Protein AF-A0AA35RK08-F1 (afdb_monomer_lite)

Secondary structure (DSSP, 8-state):
---THHHHHHHT-----PPPHHHHHT-S-S-HHHHHHHHHH-HHHHHHHHHHTS--SS--S-SS-S--TTS---TT----------

InterPro domains:
  IPR032387 Acetyl-coenzyme A synthetase, N-terminal domain [PF16177] (32-64)
  IPR042099 ANL, N-terminal domain [G3DSA:3.40.50.12780] (21-79)

Structure (mmCIF, N/CA/C/O backbone):
data_AF-A0AA35RK08-F1
#
_entry.id   AF-A0AA35RK08-F1
#
loop_
_atom_site.group_PDB
_atom_site.id
_atom_site.type_symbol
_atom_site.label_atom_id
_atom_site.label_alt_id
_atom_site.label_comp_id
_atom_site.label_asym_id
_atom_site.label_entity_id
_atom_site.label_seq_id
_atom_site.pdbx_PDB_ins_code
_atom_site.Cartn_x
_atom_site.Cartn_y
_atom_site.Cartn_z
_atom_site.occupancy
_atom_site.B_iso_or_equiv
_atom_site.auth_seq_id
_atom_site.auth_comp_id
_atom_site.auth_asym_id
_atom_site.auth_atom_id
_atom_site.pdbx_PDB_model_num
ATOM 1 N N . MET A 1 1 ? 10.096 -14.547 37.152 1.00 46.03 1 MET A N 1
ATOM 2 C CA . MET A 1 1 ? 9.076 -15.564 36.819 1.00 46.03 1 MET A CA 1
ATOM 3 C C . MET A 1 1 ? 7.896 -14.833 36.207 1.00 46.03 1 MET A C 1
ATOM 5 O O . MET A 1 1 ? 7.294 -14.026 36.900 1.00 46.03 1 MET A O 1
ATOM 9 N N . VAL A 1 2 ? 7.628 -15.026 34.914 1.00 55.41 2 VAL A N 1
ATOM 10 C CA . VAL A 1 2 ? 6.408 -14.509 34.273 1.00 55.41 2 VAL A CA 1
ATOM 11 C C . VAL A 1 2 ? 5.297 -15.503 34.612 1.00 55.41 2 VAL A C 1
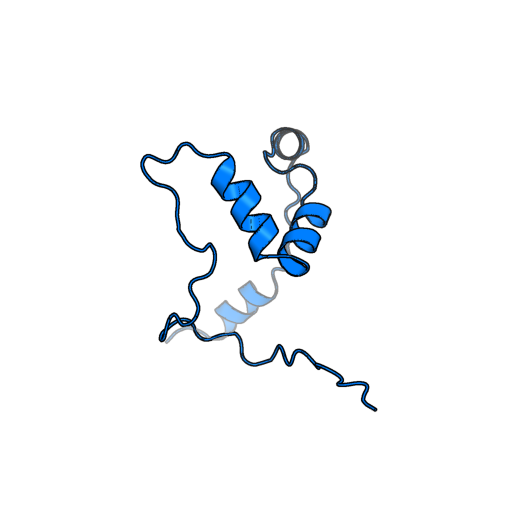ATOM 13 O O . VAL A 1 2 ? 5.465 -16.698 34.373 1.00 55.41 2 VAL A O 1
ATOM 16 N N . GLN A 1 3 ? 4.227 -15.046 35.265 1.00 56.16 3 GLN A N 1
ATOM 17 C CA . GLN A 1 3 ? 3.117 -15.919 35.654 1.00 56.16 3 GLN A CA 1
ATOM 18 C C . GLN A 1 3 ? 2.362 -16.372 34.402 1.00 56.16 3 GLN A C 1
ATOM 20 O O . GLN A 1 3 ? 1.809 -15.546 33.680 1.00 56.16 3 GLN A O 1
ATOM 25 N N . GLN A 1 4 ? 2.340 -17.683 34.156 1.00 60.22 4 GLN A N 1
ATOM 26 C CA . GLN A 1 4 ? 1.828 -18.274 32.916 1.00 60.22 4 GLN A CA 1
ATOM 27 C C . GLN A 1 4 ? 0.345 -17.959 32.638 1.00 60.22 4 GLN A C 1
ATOM 29 O O . GLN A 1 4 ? -0.026 -17.838 31.481 1.00 60.22 4 GLN A O 1
ATOM 34 N N . GLY A 1 5 ? -0.472 -17.695 33.665 1.00 60.78 5 GLY A N 1
ATOM 35 C CA . GLY A 1 5 ? -1.890 -17.339 33.488 1.00 60.78 5 GLY A CA 1
ATOM 36 C C . GLY A 1 5 ? -2.164 -15.926 32.953 1.00 60.78 5 GLY A C 1
ATOM 37 O O . GLY A 1 5 ? -3.287 -15.637 32.556 1.00 60.78 5 GLY A O 1
ATOM 38 N N . GLN A 1 6 ? -1.169 -15.033 32.927 1.00 61.06 6 GLN A N 1
ATOM 39 C CA . GLN A 1 6 ? -1.355 -13.664 32.424 1.00 61.06 6 GLN A CA 1
ATOM 40 C C . GLN A 1 6 ? -1.297 -13.591 30.888 1.00 61.06 6 GLN A C 1
ATOM 42 O O . GLN A 1 6 ? -1.858 -12.674 30.296 1.00 61.06 6 GLN A O 1
ATOM 47 N N . ILE A 1 7 ? -0.635 -14.559 30.244 1.00 65.06 7 ILE A N 1
ATOM 48 C CA . ILE A 1 7 ? -0.536 -14.647 28.779 1.00 65.06 7 ILE A CA 1
ATOM 49 C C . ILE A 1 7 ? -1.816 -15.267 28.200 1.00 65.06 7 ILE A C 1
ATOM 51 O O . ILE A 1 7 ? -2.325 -14.775 27.197 1.00 65.06 7 ILE A O 1
ATOM 55 N N . ASP A 1 8 ? -2.386 -16.274 28.874 1.00 64.50 8 ASP A N 1
ATOM 56 C CA . ASP A 1 8 ? -3.666 -16.897 28.502 1.00 64.50 8 ASP A CA 1
ATOM 57 C C . ASP A 1 8 ? -4.820 -15.890 28.398 1.00 64.50 8 ASP A C 1
ATOM 59 O O . ASP A 1 8 ? -5.668 -16.020 27.521 1.00 64.50 8 ASP A O 1
ATOM 63 N N . HIS A 1 9 ? -4.846 -14.861 29.251 1.00 65.62 9 HIS A N 1
ATOM 64 C CA . HIS A 1 9 ? -5.904 -13.850 29.214 1.00 65.62 9 HIS A CA 1
ATOM 65 C C . HIS A 1 9 ? -5.837 -12.969 27.954 1.00 65.62 9 HIS A C 1
ATOM 67 O O . HIS A 1 9 ? -6.871 -12.687 27.361 1.00 65.62 9 HIS A O 1
ATOM 73 N N . LEU A 1 10 ? -4.630 -12.612 27.496 1.00 68.31 10 LEU A N 1
ATOM 74 C CA . LEU A 1 10 ? -4.421 -11.815 26.277 1.00 68.31 10 LEU A CA 1
ATOM 75 C C . LEU A 1 10 ? -4.721 -12.615 24.999 1.00 68.31 10 LEU A C 1
ATOM 77 O O . LEU A 1 10 ? -5.144 -12.053 23.997 1.00 68.31 10 LEU A O 1
ATOM 81 N N . LEU A 1 11 ? -4.521 -13.936 25.029 1.00 70.69 11 LEU A N 1
ATOM 82 C CA . LEU A 1 11 ? -4.830 -14.838 23.910 1.00 70.69 11 LEU A CA 1
ATOM 83 C C . LEU A 1 11 ? -6.340 -15.041 23.691 1.00 70.69 11 LEU A C 1
ATOM 85 O O . LEU A 1 11 ? -6.738 -15.503 22.625 1.00 70.69 11 LEU A O 1
ATOM 89 N N . GLN A 1 12 ? -7.171 -14.719 24.686 1.00 69.50 12 GLN A N 1
ATOM 90 C CA . GLN A 1 12 ? -8.631 -14.867 24.630 1.00 69.50 12 GLN A CA 1
ATOM 91 C C . GLN A 1 12 ? -9.356 -13.593 24.175 1.00 69.50 12 GLN A C 1
ATOM 93 O O . GLN A 1 12 ? -10.553 -13.640 23.891 1.00 69.50 12 GLN A O 1
ATOM 98 N N . GLU A 1 13 ? -8.662 -12.457 24.089 1.00 69.69 13 GLU A N 1
ATOM 99 C CA . GLU A 1 13 ? -9.247 -11.206 23.614 1.00 69.69 13 GLU A CA 1
ATOM 100 C C . GLU A 1 13 ? -9.348 -11.209 22.080 1.00 69.69 13 GLU A C 1
ATOM 102 O O . GLU A 1 13 ? -8.448 -10.782 21.365 1.00 69.69 13 GLU A O 1
ATOM 107 N N . THR A 1 14 ? -10.479 -11.683 21.557 1.00 74.06 14 THR A N 1
ATOM 108 C CA . THR A 1 14 ? -10.805 -11.696 20.117 1.00 74.06 14 THR A CA 1
ATOM 109 C C . THR A 1 14 ? -11.591 -10.455 19.679 1.00 74.06 14 THR A C 1
ATOM 111 O O . THR A 1 14 ? -12.488 -10.540 18.841 1.00 74.06 14 THR A O 1
ATOM 114 N N . GLY A 1 15 ? -11.330 -9.304 20.298 1.00 78.31 15 GLY A N 1
ATOM 115 C CA . GLY A 1 15 ? -12.040 -8.066 19.986 1.00 78.31 15 GLY A CA 1
ATOM 116 C C . GLY A 1 15 ? -11.638 -7.524 18.617 1.00 78.31 15 GLY A C 1
ATOM 117 O O . GLY A 1 15 ? -10.494 -7.124 18.425 1.00 78.31 15 GLY A O 1
ATOM 118 N N . GLU A 1 16 ? -12.580 -7.469 17.678 1.00 82.94 16 GLU A N 1
ATOM 119 C CA . GLU A 1 16 ? -12.389 -6.773 16.406 1.00 82.94 16 GLU A CA 1
ATOM 120 C C . GLU A 1 16 ? -12.903 -5.334 16.528 1.00 82.94 16 GLU A C 1
ATOM 122 O O . GLU A 1 16 ? -14.062 -5.097 16.875 1.00 82.94 16 GLU A O 1
ATOM 127 N N . ILE A 1 17 ? -12.034 -4.358 16.261 1.00 87.69 17 ILE A N 1
ATOM 128 C CA . ILE A 1 17 ? -12.391 -2.937 16.287 1.00 87.69 17 ILE A CA 1
ATOM 129 C C . ILE A 1 17 ? -12.625 -2.488 14.850 1.00 87.69 17 ILE A C 1
ATOM 131 O O . ILE A 1 17 ? -11.678 -2.314 14.085 1.00 87.69 17 ILE A O 1
ATOM 135 N N . GLN A 1 18 ? -13.891 -2.279 14.500 1.00 90.00 18 GLN A N 1
ATOM 136 C CA . GLN A 1 18 ? -14.254 -1.787 13.176 1.00 90.00 18 GLN A CA 1
ATOM 137 C C . GLN A 1 18 ? -13.877 -0.305 13.024 1.00 90.00 18 GLN A C 1
ATOM 139 O O . GLN A 1 18 ? -14.154 0.493 13.931 1.00 90.00 18 GLN A O 1
ATOM 144 N N . PRO A 1 19 ? -13.263 0.095 11.896 1.00 90.12 19 PRO A N 1
ATOM 145 C CA . PRO A 1 19 ? -12.958 1.493 11.646 1.00 90.12 19 PRO A CA 1
ATOM 146 C C . PRO A 1 19 ? -14.258 2.298 11.472 1.00 90.12 19 PRO A C 1
ATOM 148 O O . PRO A 1 19 ? -15.210 1.820 10.857 1.00 90.12 19 PRO A O 1
ATOM 151 N N . PRO A 1 20 ? -14.323 3.539 11.980 1.00 94.56 20 PRO A N 1
ATOM 152 C CA . PRO A 1 2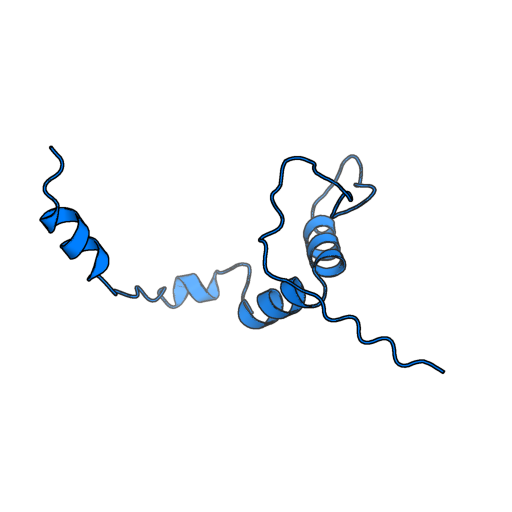0 ? -15.479 4.402 11.762 1.00 94.56 20 PRO A CA 1
ATOM 153 C C . PRO A 1 20 ? -15.581 4.838 10.290 1.00 94.56 20 PRO A C 1
ATOM 155 O O . PRO A 1 20 ? -14.567 5.027 9.618 1.00 94.56 20 PRO A O 1
ATOM 158 N N . ASP A 1 21 ? -16.799 5.098 9.805 1.00 93.81 21 ASP A N 1
ATOM 159 C CA . ASP A 1 21 ? -17.071 5.409 8.388 1.00 93.81 21 ASP A CA 1
ATOM 160 C C . ASP A 1 21 ? -16.224 6.553 7.815 1.00 93.81 21 ASP A C 1
ATOM 162 O O . ASP A 1 21 ? -15.820 6.519 6.652 1.00 93.81 21 ASP A O 1
ATOM 166 N N . PHE A 1 22 ? -15.968 7.596 8.612 1.00 95.69 22 PHE A N 1
ATOM 167 C CA . PHE A 1 22 ? -15.176 8.737 8.149 1.00 95.69 22 PHE A CA 1
ATOM 168 C C . PHE A 1 22 ? -13.735 8.326 7.822 1.00 95.69 22 PHE A C 1
ATOM 170 O O . PHE A 1 22 ? -13.159 8.860 6.879 1.00 95.69 22 PHE A O 1
ATOM 177 N N . LEU A 1 23 ? -13.181 7.368 8.574 1.00 93.69 23 LEU A N 1
ATOM 178 C CA . LEU A 1 23 ? -11.828 6.866 8.380 1.00 93.69 23 LEU A CA 1
ATOM 179 C C . LEU A 1 23 ? -11.759 6.007 7.119 1.00 93.69 23 LEU A C 1
ATOM 181 O O . LEU A 1 23 ? -10.859 6.199 6.309 1.00 93.69 23 LEU A O 1
ATOM 185 N N . VAL A 1 24 ? -12.745 5.126 6.919 1.00 92.19 24 VAL A N 1
ATOM 186 C CA . VAL A 1 24 ? -12.842 4.286 5.715 1.00 92.19 24 VAL A CA 1
ATOM 187 C C . VAL A 1 24 ? -12.885 5.157 4.461 1.00 92.19 24 VAL A C 1
ATOM 189 O O . VAL A 1 24 ? -12.106 4.959 3.540 1.00 92.19 24 VAL A O 1
ATOM 192 N N . ARG A 1 25 ? -13.721 6.202 4.449 1.00 94.25 25 ARG A N 1
ATOM 193 C CA . ARG A 1 25 ? -13.837 7.107 3.291 1.00 94.25 25 ARG A CA 1
ATOM 194 C C . ARG A 1 25 ? -12.555 7.883 2.987 1.00 94.25 25 ARG A C 1
ATOM 196 O O . ARG A 1 25 ? -12.361 8.282 1.843 1.00 94.25 25 ARG A O 1
ATOM 203 N N . GLN A 1 26 ? -11.716 8.126 3.990 1.00 94.69 26 GLN A N 1
ATOM 204 C CA . GLN A 1 26 ? -10.448 8.847 3.849 1.00 94.69 26 GLN A CA 1
ATOM 205 C C . GLN A 1 26 ? -9.257 7.928 3.558 1.00 94.69 26 GLN A C 1
ATOM 207 O O . GLN A 1 26 ? -8.143 8.425 3.385 1.00 94.69 26 GLN A O 1
ATOM 212 N N . ALA A 1 27 ? -9.464 6.611 3.503 1.00 93.19 27 ALA A N 1
ATOM 213 C CA . ALA A 1 27 ? -8.405 5.676 3.175 1.00 93.19 27 ALA A CA 1
ATOM 214 C C . ALA A 1 27 ? -7.865 5.943 1.761 1.00 93.19 27 ALA A C 1
ATOM 216 O O . ALA A 1 27 ? -8.619 6.158 0.812 1.00 93.19 27 ALA A O 1
ATOM 217 N N . PHE A 1 28 ? -6.539 5.904 1.623 1.00 90.50 28 PHE A N 1
ATOM 218 C CA . PHE A 1 28 ? -5.886 5.968 0.314 1.00 90.50 28 PHE A CA 1
ATOM 219 C C . PHE A 1 28 ? -6.225 4.744 -0.537 1.00 90.50 28 PHE A C 1
ATOM 221 O O . PHE A 1 28 ? -6.457 4.863 -1.737 1.00 90.50 28 PHE A O 1
ATOM 228 N N . LEU A 1 29 ? -6.286 3.575 0.101 1.00 90.44 29 LEU A N 1
ATOM 229 C CA . LEU A 1 29 ? -6.665 2.328 -0.537 1.00 90.44 29 LEU A CA 1
ATOM 230 C C . LEU A 1 29 ? -8.127 2.016 -0.219 1.00 90.44 29 LEU A C 1
ATOM 232 O O . LEU A 1 29 ? -8.451 1.635 0.903 1.00 90.44 29 LEU A O 1
ATOM 236 N N . GLN A 1 30 ? -8.990 2.197 -1.216 1.00 93.06 30 GLN A N 1
ATOM 237 C CA . GLN A 1 30 ? -10.435 1.994 -1.075 1.00 93.06 30 GLN A CA 1
ATOM 238 C C . GLN A 1 30 ? -10.861 0.544 -1.346 1.00 93.06 30 GLN A C 1
ATOM 240 O O . GLN A 1 30 ? -11.792 0.053 -0.715 1.00 93.06 30 GLN A O 1
ATOM 245 N N . ASP A 1 31 ? -10.175 -0.146 -2.263 1.00 93.00 31 ASP A N 1
ATOM 246 C CA . ASP A 1 31 ? -10.414 -1.558 -2.586 1.00 93.00 31 ASP A CA 1
ATOM 247 C C . ASP A 1 31 ? -9.237 -2.415 -2.108 1.00 93.00 31 ASP A C 1
ATOM 249 O O . AS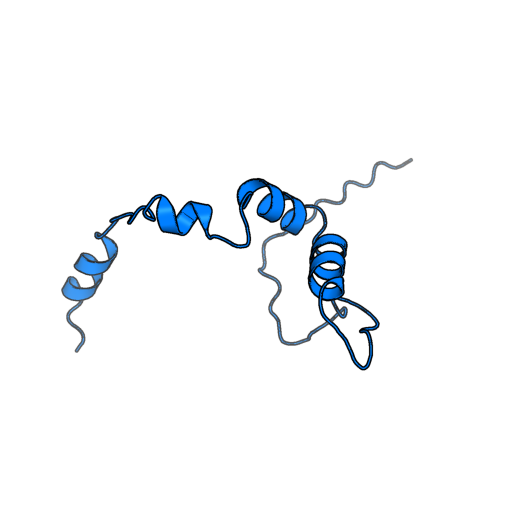P A 1 31 ? -8.317 -2.742 -2.861 1.00 93.00 31 ASP A O 1
ATOM 253 N N . TYR A 1 32 ? -9.247 -2.729 -0.811 1.00 90.94 32 TYR A N 1
ATOM 254 C CA . TYR A 1 32 ? -8.215 -3.562 -0.199 1.00 90.94 32 TYR A CA 1
ATOM 255 C C . TYR A 1 32 ? -8.209 -4.984 -0.769 1.00 90.94 32 TYR A C 1
ATOM 257 O O . TYR A 1 32 ? -7.144 -5.501 -1.086 1.00 90.94 32 TYR A O 1
ATOM 265 N N . GLU A 1 33 ? -9.380 -5.604 -0.922 1.00 92.62 33 GLU A N 1
ATOM 266 C CA . GLU A 1 33 ? -9.509 -6.992 -1.384 1.00 92.62 33 GLU A CA 1
ATOM 267 C C . GLU A 1 33 ? -9.003 -7.156 -2.822 1.00 92.62 33 GLU A C 1
ATOM 269 O O . GLU A 1 33 ? -8.271 -8.101 -3.127 1.00 92.62 33 GLU A O 1
ATOM 274 N N . GLY A 1 34 ? -9.344 -6.211 -3.705 1.00 94.56 34 GLY A N 1
ATOM 275 C CA . GLY A 1 34 ? -8.825 -6.176 -5.069 1.00 94.56 34 GLY A CA 1
ATOM 276 C C . GLY A 1 34 ? -7.306 -6.035 -5.099 1.00 94.56 34 GLY A C 1
ATOM 277 O O . GLY A 1 34 ? -6.626 -6.873 -5.689 1.00 94.56 34 GLY A O 1
ATOM 278 N N . ALA A 1 35 ? -6.765 -5.039 -4.391 1.00 92.19 35 ALA A N 1
ATOM 279 C CA . ALA A 1 35 ? -5.322 -4.821 -4.325 1.00 92.19 35 ALA A CA 1
ATOM 280 C C . ALA A 1 35 ? -4.572 -5.999 -3.685 1.00 92.19 35 ALA A C 1
ATOM 282 O O . ALA A 1 35 ? -3.477 -6.349 -4.123 1.00 92.19 35 ALA A O 1
ATOM 283 N N . TYR A 1 36 ? -5.160 -6.644 -2.676 1.00 92.75 36 TYR A N 1
ATOM 284 C CA . TYR A 1 36 ? -4.587 -7.825 -2.043 1.00 92.75 36 TYR A CA 1
ATOM 285 C C . TYR A 1 36 ? -4.479 -8.986 -3.031 1.00 92.75 36 TYR A C 1
ATOM 287 O O . TYR A 1 36 ? -3.406 -9.583 -3.151 1.00 92.75 36 TYR A O 1
ATOM 295 N N . ARG A 1 37 ? -5.549 -9.269 -3.784 1.00 94.12 37 ARG A N 1
ATOM 296 C CA . ARG A 1 37 ? -5.532 -10.289 -4.839 1.00 94.12 37 ARG A CA 1
ATOM 297 C C . ARG A 1 37 ? -4.467 -9.977 -5.888 1.00 94.12 37 ARG A C 1
ATOM 299 O O . ARG A 1 37 ? -3.639 -10.836 -6.171 1.00 94.12 37 ARG A O 1
ATOM 306 N N . ASP A 1 38 ? -4.425 -8.748 -6.391 1.00 92.38 38 ASP A N 1
ATOM 307 C CA . ASP A 1 38 ? -3.472 -8.357 -7.434 1.00 92.38 38 ASP A CA 1
ATOM 308 C C . ASP A 1 38 ? -2.017 -8.459 -6.935 1.00 92.38 38 ASP A C 1
ATOM 310 O O . ASP A 1 38 ? -1.136 -8.930 -7.658 1.00 92.38 38 ASP A O 1
ATOM 314 N N . SER A 1 39 ? -1.773 -8.118 -5.663 1.00 91.62 39 SER A N 1
ATOM 315 C CA . SER A 1 39 ? -0.462 -8.281 -5.022 1.00 91.62 39 SER A CA 1
ATOM 316 C C . SER A 1 39 ? -0.018 -9.744 -4.906 1.00 91.62 39 SER A C 1
ATOM 318 O O . SER A 1 39 ? 1.181 -10.024 -4.885 1.00 91.62 39 SER A O 1
ATOM 320 N N . MET A 1 40 ? -0.968 -10.681 -4.832 1.00 91.12 40 MET A N 1
ATOM 321 C CA . MET A 1 40 ? -0.705 -12.118 -4.738 1.00 91.12 40 MET A CA 1
ATOM 322 C C . MET A 1 40 ? -0.540 -12.764 -6.113 1.00 91.12 40 MET A C 1
ATOM 324 O O . MET A 1 40 ? 0.340 -13.610 -6.279 1.00 91.12 40 MET A O 1
ATOM 328 N N . ASP A 1 41 ? -1.367 -12.365 -7.078 1.00 93.00 41 ASP A N 1
ATOM 329 C CA . ASP A 1 41 ? -1.403 -12.941 -8.422 1.00 93.00 41 ASP A CA 1
ATOM 330 C C . ASP A 1 41 ? -0.268 -12.408 -9.306 1.00 93.00 41 ASP A C 1
ATOM 332 O O . ASP A 1 41 ? 0.253 -13.120 -10.165 1.00 93.00 41 ASP A O 1
ATOM 336 N N . SER A 1 42 ? 0.130 -11.147 -9.128 1.00 89.12 42 SER A N 1
ATOM 337 C CA . SER A 1 42 ? 1.168 -10.496 -9.935 1.00 89.12 42 SER A CA 1
ATOM 338 C C . SER A 1 42 ? 1.985 -9.502 -9.102 1.00 89.12 42 SER A C 1
ATOM 340 O O . SER A 1 42 ? 1.949 -8.297 -9.356 1.00 89.12 42 SER A O 1
ATOM 342 N N . PRO A 1 43 ? 2.770 -9.992 -8.120 1.00 87.44 43 PRO A N 1
ATOM 343 C CA . PRO A 1 43 ? 3.486 -9.146 -7.166 1.00 87.44 43 PRO A CA 1
ATOM 344 C C . PRO A 1 43 ? 4.447 -8.161 -7.834 1.00 87.44 43 PRO A C 1
ATOM 346 O O . PRO A 1 43 ? 4.526 -7.011 -7.415 1.00 87.44 43 PRO A O 1
ATOM 349 N N . GLU A 1 44 ? 5.180 -8.584 -8.868 1.00 86.25 44 GLU A N 1
ATOM 350 C CA . GLU A 1 44 ? 6.150 -7.716 -9.548 1.00 86.25 44 GLU A CA 1
ATOM 351 C C . GLU A 1 44 ? 5.462 -6.543 -10.252 1.00 86.25 44 GLU A C 1
ATOM 353 O O . GLU A 1 44 ? 5.822 -5.395 -10.005 1.00 86.25 44 GLU A O 1
ATOM 358 N N . ALA A 1 45 ? 4.417 -6.816 -11.038 1.00 88.56 45 ALA A N 1
ATOM 359 C CA . ALA A 1 45 ? 3.652 -5.782 -11.730 1.00 88.56 45 ALA A CA 1
ATOM 360 C C . ALA A 1 45 ? 2.902 -4.860 -10.753 1.00 88.56 45 ALA A C 1
ATOM 362 O O . ALA A 1 45 ? 2.853 -3.647 -10.956 1.00 88.56 45 ALA A O 1
ATOM 363 N N . PHE A 1 46 ? 2.353 -5.421 -9.670 1.00 91.75 46 PHE A N 1
ATOM 364 C CA . PHE A 1 46 ? 1.683 -4.653 -8.624 1.00 91.75 46 PHE A CA 1
ATOM 365 C C . PHE A 1 46 ? 2.637 -3.632 -7.988 1.00 91.75 46 PHE A C 1
ATOM 367 O O . PHE A 1 46 ? 2.358 -2.433 -7.970 1.00 91.75 46 PHE A O 1
ATOM 374 N N . TRP A 1 47 ? 3.796 -4.092 -7.510 1.00 90.75 47 TRP A N 1
ATOM 375 C CA . TRP A 1 47 ? 4.766 -3.227 -6.842 1.00 90.75 47 TRP A CA 1
ATOM 376 C C . TRP A 1 47 ? 5.495 -2.286 -7.807 1.00 90.75 47 TRP A C 1
ATOM 378 O O . TRP A 1 47 ? 5.824 -1.171 -7.406 1.00 90.75 47 TRP A O 1
ATOM 388 N N . GLU A 1 48 ? 5.700 -2.676 -9.070 1.00 91.56 48 GLU A N 1
ATOM 389 C CA . GLU A 1 48 ? 6.183 -1.763 -10.113 1.00 91.56 48 GLU A CA 1
ATOM 390 C C . GLU A 1 48 ? 5.218 -0.589 -10.306 1.00 91.56 48 GLU A C 1
ATOM 392 O O . GLU A 1 48 ? 5.651 0.566 -10.324 1.00 91.56 48 GLU A O 1
ATOM 397 N N . GLY A 1 49 ? 3.916 -0.873 -10.408 1.00 91.06 49 GLY A N 1
ATOM 398 C CA . GLY A 1 49 ? 2.870 0.139 -10.533 1.00 91.06 49 GLY A CA 1
ATOM 399 C C . GLY A 1 49 ? 2.875 1.113 -9.357 1.00 91.06 49 GLY A C 1
ATOM 400 O O . GLY A 1 49 ? 3.023 2.315 -9.565 1.00 91.06 49 GLY A O 1
ATOM 401 N N . VAL A 1 50 ? 2.826 0.587 -8.129 1.00 90.62 50 VAL A N 1
ATOM 402 C CA . VAL A 1 50 ? 2.844 1.397 -6.897 1.00 90.62 50 VAL A CA 1
ATOM 403 C C . VAL A 1 50 ? 4.107 2.256 -6.811 1.00 90.62 50 VAL A C 1
ATOM 405 O O . VAL A 1 50 ? 4.039 3.453 -6.541 1.00 90.62 50 VAL A O 1
ATOM 408 N N . ALA A 1 51 ? 5.283 1.677 -7.061 1.00 89.88 51 ALA A N 1
ATOM 409 C CA . ALA A 1 51 ? 6.535 2.422 -6.989 1.00 89.88 51 ALA A CA 1
ATOM 410 C C . ALA A 1 51 ? 6.632 3.495 -8.087 1.00 89.88 51 ALA A C 1
ATOM 412 O O . ALA A 1 51 ? 7.261 4.531 -7.874 1.00 89.88 51 ALA A O 1
ATOM 413 N N . SER A 1 52 ? 5.998 3.289 -9.243 1.00 89.56 52 SER A N 1
ATOM 414 C CA . SER A 1 52 ? 6.018 4.239 -10.364 1.00 89.56 52 SER A CA 1
ATOM 415 C C . SER A 1 52 ? 5.217 5.518 -10.110 1.00 89.56 52 SER A C 1
ATOM 417 O O . SER A 1 52 ? 5.444 6.506 -10.808 1.00 89.56 52 SER A O 1
ATOM 419 N N . GLU A 1 53 ? 4.318 5.528 -9.123 1.00 90.88 53 GLU A N 1
ATOM 420 C CA . GLU A 1 53 ? 3.569 6.726 -8.712 1.00 90.88 53 GLU A CA 1
ATOM 421 C C . GLU A 1 53 ? 4.446 7.762 -7.990 1.0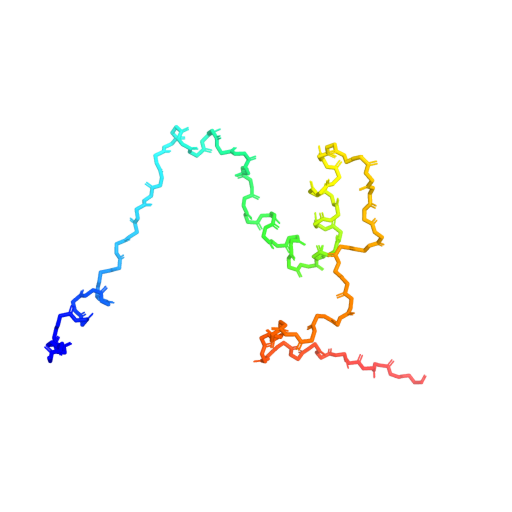0 90.88 53 GLU A C 1
ATOM 423 O O . GLU A 1 53 ? 4.078 8.932 -7.883 1.00 90.88 53 GLU A O 1
ATOM 428 N N . LEU A 1 54 ? 5.616 7.347 -7.499 1.00 89.00 54 LEU A N 1
ATOM 429 C CA . LEU A 1 54 ? 6.555 8.211 -6.791 1.00 89.00 54 LEU A CA 1
ATOM 430 C C . LEU A 1 54 ? 7.571 8.844 -7.751 1.00 89.00 54 LEU A C 1
ATOM 432 O O . LEU A 1 54 ? 7.936 8.282 -8.786 1.00 89.00 54 LEU A O 1
ATOM 436 N N . GLU A 1 55 ? 8.082 10.019 -7.386 1.00 87.56 55 GLU A N 1
ATOM 437 C CA . GLU A 1 55 ? 9.176 10.655 -8.120 1.00 87.56 55 GLU A CA 1
ATOM 438 C C . GLU A 1 55 ? 10.527 10.078 -7.690 1.00 87.56 55 GLU A C 1
ATOM 440 O O . GLU A 1 55 ? 10.917 10.144 -6.523 1.00 87.56 55 GLU A O 1
ATOM 445 N N . TRP A 1 56 ? 11.274 9.548 -8.660 1.00 89.19 56 TRP A N 1
ATOM 446 C CA . TRP A 1 56 ? 12.587 8.952 -8.431 1.00 89.19 56 TRP A CA 1
ATOM 447 C C . TRP A 1 56 ? 13.674 9.720 -9.166 1.00 89.19 56 TRP A C 1
ATOM 44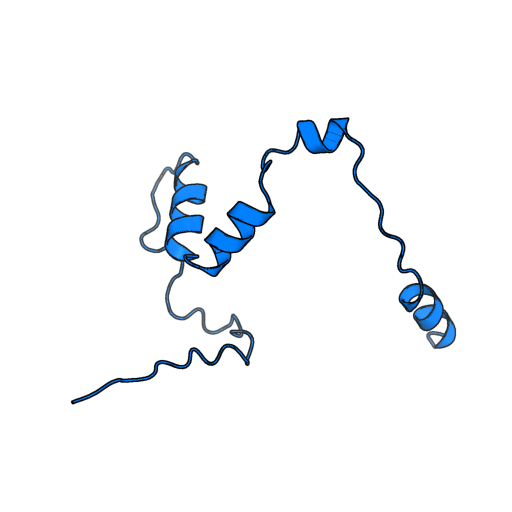9 O O . TRP A 1 56 ? 13.621 9.877 -10.385 1.00 89.19 56 TRP A O 1
ATOM 459 N N . THR A 1 57 ? 14.734 10.093 -8.449 1.00 86.62 57 THR A N 1
ATOM 460 C CA . THR A 1 57 ? 15.957 10.640 -9.061 1.00 86.62 57 THR A CA 1
ATOM 461 C C . THR A 1 57 ? 16.655 9.605 -9.954 1.00 86.62 57 THR A C 1
ATOM 463 O O . THR A 1 57 ? 17.305 9.959 -10.935 1.00 86.62 57 THR A O 1
ATOM 466 N N . ARG A 1 58 ? 16.516 8.312 -9.629 1.00 85.50 58 ARG A N 1
ATOM 467 C CA . ARG A 1 58 ? 16.950 7.175 -10.450 1.00 85.50 58 ARG A CA 1
ATOM 468 C C . ARG A 1 58 ? 16.001 6.000 -10.220 1.00 85.50 58 ARG A C 1
ATOM 470 O O . ARG A 1 58 ? 15.778 5.626 -9.072 1.00 85.50 58 ARG A O 1
ATOM 477 N N . ARG A 1 59 ? 15.473 5.420 -11.301 1.00 86.38 59 ARG A N 1
ATOM 478 C CA . ARG A 1 59 ? 14.619 4.224 -11.236 1.00 86.38 59 ARG A CA 1
ATOM 479 C C . ARG A 1 59 ? 15.427 2.964 -10.913 1.00 86.38 59 ARG A C 1
ATOM 481 O O . ARG A 1 59 ? 16.630 2.913 -11.174 1.00 86.38 59 ARG A O 1
ATOM 488 N N . TRP A 1 60 ? 14.754 1.982 -10.321 1.00 84.81 60 TRP A N 1
ATOM 489 C CA . TRP A 1 60 ? 15.296 0.655 -10.032 1.00 84.81 60 TRP A CA 1
ATOM 490 C C . TRP A 1 60 ? 15.366 -0.197 -11.304 1.00 84.81 60 TRP A C 1
ATOM 492 O O . TRP A 1 60 ? 14.629 0.039 -12.258 1.00 84.81 60 TRP A O 1
ATOM 502 N N . ASP A 1 61 ? 16.246 -1.198 -11.298 1.00 81.06 61 ASP A N 1
ATOM 503 C CA . ASP A 1 61 ? 16.385 -2.150 -12.406 1.00 81.06 61 ASP A CA 1
ATOM 504 C C . ASP A 1 61 ? 15.465 -3.379 -12.241 1.00 81.06 61 ASP A C 1
ATOM 506 O O . ASP A 1 61 ? 15.093 -4.012 -13.223 1.00 81.06 61 ASP A O 1
ATOM 510 N N . SER A 1 62 ? 15.084 -3.728 -11.005 1.00 81.06 62 SER A N 1
ATOM 511 C CA . SER A 1 62 ? 14.150 -4.822 -10.695 1.00 81.06 62 SER A CA 1
ATOM 512 C C . SER A 1 62 ? 13.452 -4.571 -9.358 1.00 81.06 62 SER A C 1
ATOM 514 O O . SER A 1 62 ? 14.081 -4.091 -8.413 1.00 81.06 62 SER A O 1
ATOM 516 N N . VAL A 1 63 ? 12.153 -4.879 -9.291 1.00 82.38 63 VAL A N 1
ATOM 517 C CA . VAL A 1 63 ? 11.336 -4.734 -8.073 1.00 82.38 63 VAL A CA 1
ATOM 518 C C . VAL A 1 63 ? 11.698 -5.805 -7.043 1.00 82.38 63 VAL A C 1
ATOM 520 O O . VAL A 1 63 ? 11.797 -5.520 -5.851 1.00 82.38 63 VAL A O 1
ATOM 523 N N . PHE A 1 64 ? 11.960 -7.029 -7.507 1.00 77.31 64 PHE A N 1
ATOM 524 C CA . PHE A 1 64 ? 12.397 -8.149 -6.680 1.00 77.31 64 PHE A CA 1
ATOM 525 C C . PHE A 1 64 ? 13.757 -8.655 -7.162 1.00 77.31 64 PHE A C 1
ATOM 527 O O . PHE A 1 64 ? 13.821 -9.530 -8.027 1.00 77.31 64 PHE A O 1
ATOM 534 N N . PRO A 1 65 ? 14.871 -8.156 -6.602 1.00 66.75 65 PRO A N 1
ATOM 535 C CA . PRO A 1 65 ? 16.173 -8.710 -6.931 1.00 66.75 65 PRO A CA 1
ATOM 536 C C . PRO A 1 65 ? 16.231 -10.184 -6.500 1.00 66.75 65 PRO A C 1
ATOM 538 O O . PRO A 1 65 ? 16.071 -10.515 -5.322 1.00 66.75 65 PRO A O 1
ATOM 541 N N . VAL A 1 66 ? 16.457 -11.080 -7.467 1.00 61.22 66 VAL A N 1
ATOM 542 C CA . VAL A 1 66 ? 16.634 -12.518 -7.223 1.00 61.22 66 VAL A CA 1
ATOM 543 C C . VAL A 1 66 ? 17.808 -12.722 -6.265 1.00 61.22 66 VAL A C 1
ATOM 545 O O . VAL A 1 66 ? 18.943 -12.366 -6.572 1.00 61.22 66 VAL A O 1
ATOM 548 N N . GLY A 1 67 ? 17.532 -13.339 -5.113 1.00 62.91 67 GLY A N 1
ATOM 549 C CA . GLY A 1 67 ? 18.564 -13.810 -4.192 1.00 62.91 67 GLY A CA 1
ATOM 550 C C . GLY A 1 67 ? 19.018 -12.792 -3.148 1.00 62.91 67 GLY A C 1
ATOM 551 O O . GLY A 1 67 ? 20.210 -12.525 -3.036 1.00 62.91 67 GLY A O 1
ATOM 552 N N . LEU A 1 68 ? 18.104 -12.295 -2.309 1.00 49.50 68 LEU A N 1
ATOM 553 C CA . LEU A 1 68 ? 18.482 -11.803 -0.980 1.00 49.50 68 LEU A CA 1
ATOM 554 C C . LEU A 1 68 ? 18.847 -13.022 -0.110 1.00 49.50 68 LEU A C 1
ATOM 556 O O . LEU A 1 68 ? 17.946 -13.750 0.303 1.00 49.50 68 LEU A O 1
ATOM 560 N N . PRO A 1 69 ? 20.135 -13.275 0.198 1.00 57.69 69 PRO A N 1
ATOM 561 C CA . PRO A 1 69 ? 20.565 -14.508 0.869 1.00 57.69 69 PRO A CA 1
ATOM 562 C C . PRO A 1 69 ? 20.046 -14.646 2.311 1.00 57.69 69 PRO A C 1
ATOM 564 O O . PRO A 1 69 ? 20.229 -15.691 2.926 1.00 57.69 69 PRO A O 1
ATOM 567 N N . HIS A 1 70 ? 19.424 -13.600 2.864 1.00 57.97 70 HIS A N 1
ATOM 568 C CA . HIS A 1 70 ? 18.980 -13.533 4.256 1.00 57.97 70 HIS A CA 1
ATOM 569 C C . HIS A 1 70 ? 17.474 -13.291 4.430 1.00 57.97 70 HIS A C 1
ATOM 571 O O . HIS A 1 70 ? 17.033 -13.172 5.570 1.00 57.97 70 HIS A O 1
ATOM 577 N N . LEU A 1 71 ? 16.679 -13.220 3.352 1.00 51.53 71 LEU A N 1
ATOM 578 C CA . LEU A 1 71 ? 15.224 -13.292 3.491 1.00 51.53 71 LEU A CA 1
ATOM 579 C C . LEU A 1 71 ? 14.811 -14.761 3.383 1.00 51.53 71 LEU A C 1
ATOM 581 O O . LEU A 1 71 ? 14.829 -15.303 2.276 1.00 51.53 71 LEU A O 1
ATOM 585 N N . PRO A 1 72 ? 14.463 -15.436 4.496 1.00 47.88 72 PRO A N 1
ATOM 586 C CA . PRO A 1 72 ? 13.881 -16.758 4.398 1.00 47.88 72 PRO A CA 1
ATOM 587 C C . PRO A 1 72 ? 12.556 -16.626 3.646 1.00 47.88 72 PRO A C 1
ATOM 589 O O . PRO A 1 72 ? 11.583 -16.072 4.156 1.00 47.88 72 PRO A O 1
ATOM 592 N N . LEU A 1 73 ? 12.535 -17.127 2.410 1.00 54.03 73 LEU A N 1
ATOM 593 C CA . LEU A 1 73 ? 11.300 -17.495 1.732 1.00 54.03 73 LEU A CA 1
ATOM 594 C C . LEU A 1 73 ? 10.522 -18.382 2.704 1.00 54.03 73 LEU A C 1
ATOM 596 O O . LEU A 1 73 ? 11.079 -19.347 3.228 1.00 54.03 73 LEU A O 1
ATOM 600 N N . VAL A 1 74 ? 9.268 -18.029 2.986 1.00 50.91 74 VAL A N 1
ATOM 601 C CA . VAL A 1 74 ? 8.399 -18.823 3.859 1.00 50.91 74 VAL A CA 1
ATOM 602 C C . VAL A 1 74 ? 8.392 -20.260 3.312 1.00 50.91 74 VAL A C 1
ATOM 604 O O . VAL A 1 74 ? 7.948 -20.460 2.176 1.00 50.91 74 VAL A O 1
ATOM 607 N N . PRO A 1 75 ? 8.918 -21.261 4.041 1.00 38.56 75 PRO A N 1
ATOM 608 C CA . PRO A 1 75 ? 8.958 -22.621 3.531 1.00 38.56 75 PRO A CA 1
ATOM 609 C C . PRO A 1 75 ? 7.522 -23.147 3.483 1.00 38.56 75 PRO A C 1
ATOM 611 O O . PRO A 1 75 ? 6.900 -23.340 4.525 1.00 38.56 75 PRO A O 1
ATOM 614 N N . GLY A 1 76 ? 6.975 -23.321 2.276 1.00 44.75 76 GLY A N 1
ATOM 615 C CA . GLY A 1 76 ? 5.628 -23.871 2.082 1.00 44.75 76 GLY A CA 1
ATOM 616 C C . GLY A 1 76 ? 4.897 -23.485 0.793 1.00 44.75 76 GLY A C 1
ATOM 617 O O . GLY A 1 76 ? 3.898 -24.117 0.469 1.00 44.75 76 GLY A O 1
ATOM 618 N N . ARG A 1 77 ? 5.365 -22.499 0.014 1.00 46.88 77 ARG A N 1
ATOM 619 C CA . ARG A 1 77 ? 4.813 -22.242 -1.331 1.00 46.88 77 ARG A CA 1
ATOM 620 C C . ARG A 1 77 ? 5.497 -23.157 -2.350 1.00 46.88 77 ARG A C 1
ATOM 622 O O . ARG A 1 77 ? 6.375 -22.733 -3.093 1.00 46.88 77 ARG A O 1
ATOM 629 N N . GLU A 1 78 ? 5.114 -24.430 -2.362 1.00 43.16 78 GLU A N 1
ATOM 630 C CA . GLU A 1 78 ? 5.391 -25.306 -3.500 1.00 43.16 78 GLU A CA 1
ATOM 631 C C . GLU A 1 78 ? 4.495 -24.842 -4.656 1.00 43.16 78 GLU 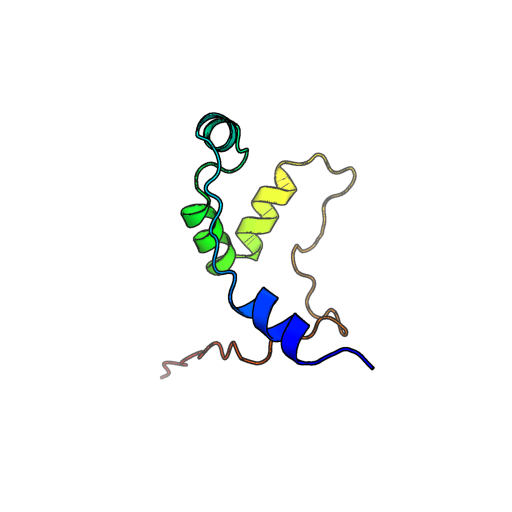A C 1
ATOM 633 O O . GLU A 1 78 ? 3.306 -25.152 -4.717 1.00 43.16 78 GLU A O 1
ATOM 638 N N . VAL A 1 79 ? 5.046 -24.012 -5.545 1.00 53.66 79 VAL A N 1
ATOM 639 C CA . VAL A 1 79 ? 4.431 -23.767 -6.851 1.00 53.66 79 VAL A CA 1
ATOM 640 C C . VAL A 1 79 ? 4.514 -25.095 -7.591 1.00 53.66 79 VAL A C 1
ATOM 642 O O . VAL A 1 79 ? 5.572 -25.455 -8.108 1.00 53.66 79 VAL A O 1
ATOM 645 N N . GLN A 1 80 ? 3.416 -25.854 -7.599 1.00 42.47 80 GLN A N 1
ATOM 646 C CA . GLN A 1 80 ? 3.302 -27.045 -8.430 1.00 42.47 80 GLN A CA 1
ATOM 647 C C . GLN A 1 80 ? 3.280 -26.611 -9.896 1.00 42.47 80 GLN A C 1
ATOM 649 O O . GLN A 1 80 ? 2.232 -26.393 -10.499 1.00 42.47 80 GLN A O 1
ATOM 654 N N . HIS A 1 81 ? 4.467 -26.466 -10.476 1.00 42.62 81 HIS A N 1
ATOM 655 C CA . HIS A 1 81 ? 4.637 -26.472 -11.916 1.00 42.62 81 HIS A CA 1
ATOM 656 C C . HIS A 1 81 ? 4.339 -27.896 -12.390 1.00 42.62 81 HIS A C 1
ATOM 658 O O . HIS A 1 81 ? 5.201 -28.767 -12.325 1.00 42.62 81 HIS A O 1
ATOM 664 N N . HIS A 1 82 ? 3.108 -28.144 -12.838 1.00 39.94 82 HIS A N 1
ATOM 665 C CA . HIS A 1 82 ? 2.785 -29.323 -13.635 1.00 39.94 82 HIS A CA 1
ATOM 666 C C . HIS A 1 82 ? 3.382 -29.138 -15.040 1.00 39.94 82 HIS A C 1
ATOM 668 O O . HIS A 1 82 ? 2.968 -28.218 -15.751 1.00 39.94 82 HIS A O 1
ATOM 674 N N . PRO A 1 83 ? 4.345 -29.971 -15.476 1.00 47.16 83 PRO A N 1
ATOM 675 C CA . PRO A 1 83 ? 4.769 -29.991 -16.862 1.00 47.16 83 PRO A CA 1
ATOM 676 C C . PRO A 1 83 ? 3.846 -30.941 -17.630 1.00 47.16 83 PRO A C 1
ATOM 678 O O . PRO A 1 83 ? 4.050 -32.154 -17.624 1.00 47.16 83 PRO A O 1
ATOM 681 N N . GLU A 1 84 ? 2.837 -30.407 -18.313 1.00 38.12 84 GLU A N 1
ATOM 682 C CA . GLU A 1 84 ? 2.173 -31.160 -19.381 1.00 38.12 84 GLU A CA 1
ATOM 683 C C . GLU A 1 84 ? 3.130 -31.199 -20.582 1.00 38.12 84 GLU A C 1
ATOM 685 O O . GLU A 1 84 ? 3.286 -30.236 -21.335 1.00 38.12 84 GLU A O 1
ATOM 690 N N . ARG A 1 85 ? 3.842 -32.325 -20.683 1.00 39.22 85 ARG A N 1
ATOM 691 C CA . ARG A 1 85 ? 4.537 -32.801 -21.884 1.00 39.22 85 ARG A CA 1
ATOM 692 C C . ARG A 1 85 ? 3.502 -33.366 -22.865 1.00 39.22 85 ARG A C 1
ATOM 694 O O . ARG A 1 85 ? 2.481 -33.892 -22.425 1.00 39.22 85 ARG A O 1
ATOM 701 N N . PRO A 1 86 ? 3.780 -33.335 -24.173 1.00 52.38 86 PRO A N 1
ATOM 702 C CA . PRO A 1 86 ? 4.659 -34.362 -24.747 1.00 52.38 86 PRO A CA 1
ATOM 703 C C . PRO A 1 86 ? 5.964 -33.831 -25.346 1.00 52.38 86 PRO A C 1
ATOM 705 O O . PRO A 1 86 ? 5.950 -32.763 -25.993 1.00 52.38 86 PRO A O 1
#

Sequence (86 aa):
MVQQGQIDHLLQETGEIQPPDFLVRQAFLQDYEGAYRDSMDSPEAFWEGVASELEWTRRWDSVFPVGLPHLPLVPGREVQHHPERP

pLDDT: mean 75.09, std 18.66, range [38.12, 95.69]

Organism: Geodia barretti (NCBI:txid519541)

Foldseek 3Di:
DPDPVVVVVVVPPPDDDDDDPVVQVPDPDNCPVVLVVCCVVPVQVSVVVVVVVDDDPDDDPGPDDPDPPPPPDPPDPPPPPDDPDD

Radius of gyration: 20.87 Å; chains: 1; bounding box: 38×45×62 Å